Protein AF-A0A8S3KFA8-F1 (afdb_monomer_lite)

pLDDT: mean 71.99, std 17.39, range [29.58, 96.94]

Sequence (147 aa):
MKCFITDQKVSVDPPYVAEYFHLVSTIDKPIHLKKYYGMHESSIDFYPGTMNIILSVPHDGNIPSNLPRRPTSACRKLNSTNRKCYYQNPCVSPLFKIDPKNCRIHHGRDQNTRLLALALRYELNQLFRLKPFVIINRLERTKVDMN

Radius of gyration: 20.92 Å; chains: 1; bounding box: 53×31×56 Å

Secondary structure (DSSP, 8-state):
--------------HHHHHHHHHHHHHS-----S-------TTEEEE--SEEEEEEE-S---B---SPPPP--EEEETT-TT--EEE--TTT-TT----GGGEEE-----TTHHHHHHHHHHHHHHHHS--EEEEEE-B-TTT----

Foldseek 3Di:
DDDDPDDDDPPPPPPVVLVVLVVQCVVQPFDDPPDDPDDPDPFKDKDDWGGPAEAEQQFQADDDDPFDFDPQQWWAFQPDPVRDIDGDDVPPDPPPPDDPVRTDRPQDGPHCSVVVLVVVQVVCCVSPVTGHIYMHGNHRVRRPRPD

Organism: NCBI:txid392030

Structure (mmCIF, N/CA/C/O backbone):
data_AF-A0A8S3KFA8-F1
#
_entry.id   AF-A0A8S3KFA8-F1
#
loop_
_atom_site.group_PDB
_atom_site.id
_atom_site.type_symbol
_atom_site.label_atom_id
_atom_site.label_alt_id
_atom_site.label_comp_id
_atom_site.label_asym_id
_atom_site.label_entity_id
_atom_site.label_seq_id
_atom_site.pdbx_PDB_ins_code
_atom_site.Cartn_x
_atom_site.Cartn_y
_atom_site.Cartn_z
_atom_site.occupancy
_atom_site.B_iso_or_equiv
_atom_site.auth_seq_id
_atom_site.auth_comp_id
_atom_site.auth_asym_id
_atom_site.auth_atom_id
_atom_site.pdbx_PDB_model_num
ATOM 1 N N . MET A 1 1 ? 31.904 -2.876 14.731 1.00 37.88 1 MET A N 1
ATOM 2 C CA . MET A 1 1 ? 31.009 -1.730 15.007 1.00 37.88 1 MET A CA 1
ATOM 3 C C . MET A 1 1 ? 29.787 -2.248 15.746 1.00 37.88 1 MET A C 1
ATOM 5 O O . MET A 1 1 ? 29.080 -3.075 15.191 1.00 37.88 1 MET A O 1
ATOM 9 N N . LYS A 1 2 ? 29.593 -1.842 17.005 1.00 30.92 2 LYS A N 1
ATOM 10 C CA . LYS A 1 2 ? 28.379 -2.121 17.786 1.00 30.92 2 LYS A CA 1
ATOM 11 C C . LYS A 1 2 ? 27.451 -0.915 17.633 1.00 30.92 2 LYS A C 1
ATOM 13 O O . LYS A 1 2 ? 27.874 0.197 17.937 1.00 30.92 2 LYS A O 1
ATOM 18 N N . CYS A 1 3 ? 26.234 -1.120 17.140 1.00 29.58 3 CYS A N 1
ATOM 19 C CA . CYS A 1 3 ? 25.204 -0.085 17.147 1.00 29.58 3 CYS A CA 1
ATOM 20 C C . CYS A 1 3 ? 24.598 -0.020 18.550 1.00 29.58 3 CYS A C 1
ATOM 22 O O . CYS A 1 3 ? 23.954 -0.967 18.992 1.00 29.58 3 CYS A O 1
ATOM 24 N N . PHE A 1 4 ? 24.836 1.088 19.247 1.00 32.25 4 PHE A N 1
ATOM 25 C CA . PHE A 1 4 ? 24.090 1.449 20.443 1.00 32.25 4 PHE A CA 1
ATOM 26 C C . PHE A 1 4 ? 22.751 2.039 19.997 1.00 32.25 4 PHE A C 1
ATOM 28 O O . PHE A 1 4 ? 22.726 3.040 19.282 1.00 32.25 4 PHE A O 1
ATOM 35 N N . ILE A 1 5 ? 21.647 1.414 20.405 1.00 38.59 5 ILE A N 1
ATOM 36 C CA . ILE A 1 5 ? 20.347 2.083 20.438 1.00 38.59 5 ILE A CA 1
ATOM 37 C C . ILE A 1 5 ? 20.404 2.970 21.678 1.00 38.59 5 ILE A C 1
ATOM 39 O O . ILE A 1 5 ? 20.302 2.488 22.799 1.00 38.59 5 ILE A O 1
ATOM 43 N N . THR A 1 6 ? 20.689 4.252 21.481 1.00 39.78 6 THR A N 1
ATOM 44 C CA . THR A 1 6 ? 20.489 5.257 22.524 1.00 39.78 6 THR A CA 1
ATOM 45 C C . THR A 1 6 ? 18.993 5.399 22.753 1.00 39.78 6 THR A C 1
ATOM 47 O O . THR A 1 6 ? 18.269 5.649 21.787 1.00 39.78 6 THR A O 1
ATOM 50 N N . ASP A 1 7 ? 18.558 5.253 24.005 1.00 45.03 7 ASP A N 1
ATOM 51 C CA . ASP A 1 7 ? 17.200 5.540 24.461 1.00 45.03 7 ASP A CA 1
ATOM 52 C C . ASP A 1 7 ? 16.731 6.887 23.898 1.00 45.03 7 ASP A C 1
ATOM 54 O O . ASP A 1 7 ? 17.155 7.963 24.333 1.00 45.03 7 ASP A O 1
ATOM 58 N N . GLN A 1 8 ? 15.865 6.835 22.885 1.00 43.09 8 GLN A N 1
ATOM 59 C CA . GLN A 1 8 ? 15.121 8.010 22.474 1.00 43.09 8 GLN A CA 1
ATOM 60 C C . GLN A 1 8 ? 14.186 8.356 23.626 1.00 43.09 8 GLN A C 1
ATOM 62 O O . GLN A 1 8 ? 13.331 7.559 24.009 1.00 43.09 8 GLN A O 1
ATOM 67 N N . LYS A 1 9 ? 14.374 9.558 24.182 1.00 43.59 9 LYS A N 1
ATOM 68 C CA . LYS A 1 9 ? 13.401 10.209 25.059 1.00 43.59 9 LYS A CA 1
ATOM 69 C C . LYS A 1 9 ? 12.010 9.980 24.481 1.00 43.59 9 LYS A C 1
ATOM 71 O O . LYS A 1 9 ? 11.772 10.338 23.328 1.00 43.59 9 LYS A O 1
ATOM 76 N N . VAL A 1 10 ? 11.127 9.402 25.293 1.00 48.38 10 VAL A N 1
ATOM 77 C CA . VAL A 1 10 ? 9.694 9.313 25.018 1.00 48.38 10 VAL A CA 1
ATOM 78 C C . VAL A 1 10 ? 9.234 10.721 24.654 1.00 48.38 10 VAL A C 1
ATOM 80 O O . VAL A 1 10 ? 9.186 11.610 25.505 1.00 48.38 10 VAL A O 1
ATOM 83 N N . SER A 1 11 ? 8.998 10.941 23.362 1.00 51.00 11 SER A N 1
ATOM 84 C CA . SER A 1 11 ? 8.278 12.107 22.878 1.00 51.00 11 SER A CA 1
ATOM 85 C C . SER A 1 11 ? 6.915 12.017 23.536 1.00 51.00 11 SER A C 1
ATOM 87 O O . SER A 1 11 ? 6.139 11.125 23.211 1.00 51.00 11 SER A O 1
ATOM 89 N N . VAL A 1 12 ? 6.664 12.864 24.534 1.00 57.50 12 VAL A N 1
ATOM 90 C CA . VAL A 1 12 ? 5.322 13.014 25.082 1.00 57.50 12 VAL A CA 1
ATOM 91 C C . VAL A 1 12 ? 4.504 13.562 23.928 1.00 57.50 12 VAL A C 1
ATOM 93 O O . VAL A 1 12 ? 4.697 14.716 23.538 1.00 57.50 12 VAL A O 1
ATOM 96 N N . ASP A 1 13 ? 3.692 12.699 23.315 1.00 56.03 13 ASP A N 1
ATOM 97 C CA . ASP A 1 13 ? 2.837 13.108 22.216 1.00 56.03 13 ASP A CA 1
ATOM 98 C C . ASP A 1 13 ? 2.052 14.341 22.664 1.00 56.03 13 ASP A C 1
ATOM 100 O O . ASP A 1 13 ? 1.532 14.376 23.787 1.00 56.03 13 ASP A O 1
ATOM 104 N N . PRO A 1 14 ? 2.003 15.391 21.840 1.00 58.75 14 PRO A N 1
ATOM 105 C CA . PRO A 1 14 ? 1.339 16.604 22.250 1.00 58.75 14 PRO A CA 1
ATOM 106 C C . PRO A 1 14 ? -0.136 16.317 22.575 1.00 58.75 14 PRO A C 1
ATOM 108 O O . PRO A 1 14 ? -0.780 15.557 21.846 1.00 58.75 14 PRO A O 1
ATOM 111 N N . PRO A 1 15 ? -0.707 16.944 23.618 1.00 59.53 15 PRO A N 1
ATOM 112 C CA . PRO A 1 15 ? -2.049 16.624 24.119 1.00 59.53 15 PRO A CA 1
ATOM 113 C C . PRO A 1 15 ? -3.146 16.710 23.043 1.00 59.53 15 PRO A C 1
ATOM 115 O O . PRO A 1 15 ? -4.127 15.971 23.094 1.00 59.53 15 PRO A O 1
ATOM 118 N N . TYR A 1 16 ? -2.936 17.531 22.011 1.00 59.81 16 TYR A N 1
ATOM 119 C CA . TYR A 1 16 ? -3.854 17.689 20.884 1.00 59.81 16 TYR A CA 1
ATOM 120 C C . TYR A 1 16 ? -3.984 16.450 19.982 1.00 59.81 16 TYR A C 1
ATOM 122 O O . TYR A 1 16 ? -5.022 16.269 19.349 1.00 59.81 16 TYR A O 1
ATOM 130 N N . VAL A 1 17 ? -2.971 15.579 19.905 1.00 61.69 17 VAL A N 1
ATOM 131 C CA . VAL A 1 17 ? -3.031 14.372 19.059 1.00 61.69 17 VAL A CA 1
ATOM 132 C C . VAL A 1 17 ? -4.004 13.359 19.657 1.00 61.69 17 VAL A C 1
ATOM 134 O O . VAL A 1 17 ? -4.871 12.838 18.955 1.00 61.69 17 VAL A O 1
ATOM 137 N N . ALA A 1 18 ? -3.901 13.124 20.966 1.00 62.84 18 ALA A N 1
ATOM 138 C CA . ALA A 1 18 ? -4.806 12.237 21.685 1.00 62.84 18 ALA A CA 1
ATOM 139 C C . ALA A 1 18 ? -6.248 12.765 21.659 1.00 62.84 18 ALA A C 1
ATOM 141 O O . ALA A 1 18 ? -7.176 11.995 21.419 1.00 62.84 18 ALA A O 1
ATOM 142 N N . GLU A 1 19 ? -6.434 14.076 21.835 1.00 68.69 19 GLU A N 1
ATOM 143 C CA . GLU A 1 19 ? -7.748 14.720 21.781 1.00 68.69 19 GLU A CA 1
ATOM 144 C C . GLU A 1 19 ? -8.389 14.609 20.390 1.00 68.69 19 GLU A C 1
ATOM 146 O O . GLU A 1 19 ? -9.559 14.243 20.278 1.00 68.69 19 GLU A O 1
ATOM 151 N N . TYR A 1 20 ? -7.617 14.813 19.318 1.00 69.69 20 TYR A N 1
ATOM 152 C CA . TYR A 1 20 ? -8.107 14.657 17.949 1.00 69.69 20 TYR A CA 1
ATOM 153 C C . TYR A 1 20 ? -8.521 13.213 17.642 1.00 69.69 20 TYR A C 1
ATOM 155 O O . TYR A 1 20 ? -9.607 12.985 17.113 1.00 69.69 20 TYR A O 1
ATOM 163 N N . PHE A 1 21 ? -7.707 12.214 17.999 1.00 65.19 21 PHE A N 1
ATOM 164 C CA . PHE A 1 21 ? -8.084 10.815 17.773 1.00 65.19 21 PHE A CA 1
ATOM 165 C C . PHE A 1 21 ? -9.232 10.367 18.673 1.00 65.19 21 PHE A C 1
ATOM 167 O O . PHE A 1 21 ? -10.057 9.561 18.238 1.00 65.19 21 PHE A O 1
ATOM 174 N N . HIS A 1 22 ? -9.351 10.926 19.878 1.00 65.94 22 HIS A N 1
ATOM 175 C CA . HIS A 1 22 ? -10.518 10.703 20.716 1.00 65.94 22 HIS A CA 1
ATOM 176 C C . HIS A 1 22 ? -11.786 11.292 20.078 1.00 65.94 22 HIS A C 1
ATOM 178 O O . HIS A 1 22 ? -12.800 10.596 19.977 1.00 65.94 22 HIS A O 1
ATOM 184 N N . LEU A 1 23 ? -11.716 12.513 19.544 1.00 66.50 23 LEU A N 1
ATOM 185 C CA . LEU A 1 23 ? -12.804 13.149 18.799 1.00 66.50 23 LEU A CA 1
ATOM 186 C C . LEU A 1 23 ? -13.192 12.340 17.549 1.00 66.50 23 LEU A C 1
ATOM 188 O O . LEU A 1 23 ? -14.362 12.032 17.342 1.00 66.50 23 LEU A O 1
ATOM 192 N N . VAL A 1 24 ? -12.217 11.911 16.746 1.00 63.94 24 VAL A N 1
ATOM 193 C CA . VAL A 1 24 ? -12.474 11.072 15.564 1.00 63.94 24 VAL A CA 1
ATOM 194 C C . VAL A 1 24 ? -13.090 9.731 15.970 1.00 63.94 24 VAL A C 1
ATOM 196 O O . VAL A 1 24 ? -14.053 9.299 15.349 1.00 63.94 24 VAL A O 1
ATOM 199 N N . SER A 1 25 ? -12.613 9.097 17.048 1.00 62.44 25 SER A N 1
ATOM 200 C CA . SER A 1 25 ? -13.170 7.826 17.544 1.00 62.44 25 SER A CA 1
ATOM 201 C C . SER A 1 25 ? -14.610 7.933 18.058 1.00 62.44 25 SER A C 1
ATOM 203 O O . SER A 1 25 ? -15.329 6.934 18.091 1.00 62.44 25 SER A O 1
ATOM 205 N N . THR A 1 26 ? -15.023 9.128 18.491 1.00 62.44 26 THR A N 1
ATOM 206 C CA . THR A 1 26 ? -16.348 9.384 19.071 1.00 62.44 26 THR A CA 1
ATOM 207 C C .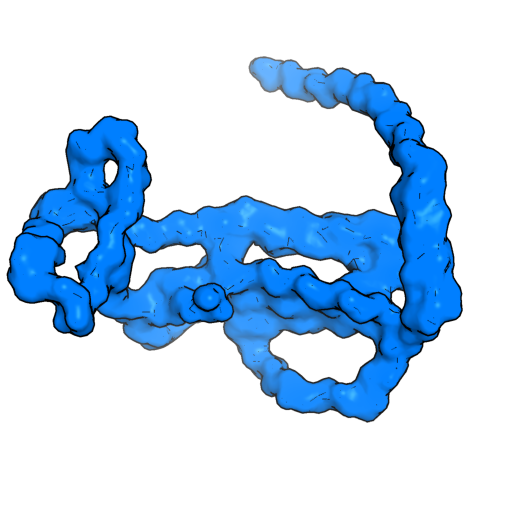 THR A 1 26 ? -17.354 9.859 18.026 1.00 62.44 26 THR A C 1
ATOM 209 O O . THR A 1 26 ? -18.522 9.473 18.103 1.00 62.44 26 THR A O 1
ATOM 212 N N . ILE A 1 27 ? -16.914 10.634 17.030 1.00 64.94 27 ILE A N 1
ATOM 213 C CA . ILE A 1 27 ? -17.744 11.069 15.897 1.00 64.94 27 ILE A CA 1
ATOM 214 C C . ILE A 1 27 ? -17.936 9.918 14.903 1.00 64.94 27 ILE A C 1
ATOM 216 O O . ILE A 1 27 ? -19.069 9.579 14.552 1.00 64.94 27 ILE A O 1
ATOM 220 N N . ASP A 1 28 ? -16.843 9.274 14.493 1.00 61.50 28 ASP A N 1
ATOM 221 C CA . ASP A 1 28 ? -16.867 8.186 13.524 1.00 61.50 28 ASP A CA 1
ATOM 222 C C . ASP A 1 28 ? -16.892 6.846 14.250 1.00 61.50 28 ASP A C 1
ATOM 224 O O . ASP A 1 28 ? -15.860 6.230 14.535 1.00 61.50 28 ASP A O 1
ATOM 228 N N . LYS A 1 29 ? -18.109 6.379 14.552 1.00 60.78 29 LYS A N 1
ATOM 229 C CA . LYS A 1 29 ? -18.313 5.039 15.112 1.00 60.78 29 LYS A CA 1
ATOM 230 C C . LYS A 1 29 ? -17.577 3.992 14.266 1.00 60.78 29 LYS A C 1
ATOM 232 O O . LYS A 1 29 ? -17.583 4.099 13.036 1.00 60.78 29 LYS A O 1
ATOM 237 N N . PRO A 1 30 ? -17.025 2.940 14.900 1.00 64.12 30 PRO A N 1
ATOM 238 C CA . PRO A 1 30 ? -16.335 1.879 14.193 1.00 64.12 30 PRO A CA 1
ATOM 239 C C . PRO A 1 30 ? -17.114 1.370 12.977 1.00 64.12 30 PRO A C 1
ATOM 241 O O . PRO A 1 30 ? -18.265 0.941 13.106 1.00 64.12 30 PRO A O 1
ATOM 244 N N . ILE A 1 31 ? -16.496 1.401 11.792 1.00 63.56 31 ILE A N 1
ATOM 245 C CA . ILE A 1 31 ? -17.154 0.906 10.579 1.00 63.56 31 ILE A CA 1
ATOM 246 C C . ILE A 1 31 ? -17.304 -0.610 10.687 1.00 63.56 31 ILE A C 1
ATOM 248 O O . ILE A 1 31 ? -16.335 -1.365 10.589 1.00 63.56 31 ILE A O 1
ATOM 252 N N . HIS A 1 32 ? -18.544 -1.070 10.818 1.00 63.62 32 HIS A N 1
ATOM 253 C CA . HIS A 1 32 ? -18.891 -2.465 10.593 1.00 63.62 32 HIS A CA 1
ATOM 254 C C . HIS A 1 32 ? -19.138 -2.677 9.101 1.00 63.62 32 HIS A C 1
ATOM 256 O O . HIS A 1 32 ? -20.225 -2.396 8.589 1.00 63.62 32 HIS A O 1
ATOM 262 N N . LEU A 1 33 ? -18.127 -3.177 8.386 1.00 61.31 33 LEU A N 1
ATOM 263 C CA . LEU A 1 33 ? -18.308 -3.595 6.999 1.00 61.31 33 LEU A CA 1
ATOM 264 C C . LEU A 1 33 ? -19.300 -4.763 6.948 1.00 61.31 33 LEU A C 1
ATOM 266 O O . LEU A 1 33 ? -18.953 -5.900 7.250 1.00 61.31 33 LEU A O 1
ATOM 270 N N . LYS A 1 34 ? -20.541 -4.488 6.535 1.00 56.47 34 LYS A N 1
ATOM 271 C CA . LYS A 1 34 ? -21.557 -5.529 6.304 1.00 56.47 34 LYS A CA 1
ATOM 272 C C . LYS A 1 34 ? -21.261 -6.374 5.060 1.00 56.47 34 LYS A C 1
ATOM 274 O O . LYS A 1 34 ? -21.834 -7.448 4.913 1.00 56.47 34 LYS A O 1
ATOM 279 N N . LYS A 1 35 ? -20.418 -5.883 4.141 1.00 50.28 35 LYS A N 1
ATOM 280 C CA . LYS A 1 35 ? -20.148 -6.531 2.852 1.00 50.28 35 LYS A CA 1
ATOM 281 C C . LYS A 1 35 ? -18.778 -6.126 2.301 1.00 50.28 35 LYS A C 1
ATOM 283 O O . LYS A 1 35 ? -18.485 -4.939 2.191 1.00 50.28 35 LYS A O 1
ATOM 288 N N . TYR A 1 36 ? -17.957 -7.118 1.965 1.00 53.97 36 TYR A N 1
ATOM 289 C CA . TYR A 1 36 ? -16.675 -6.967 1.273 1.00 53.97 36 TYR A CA 1
ATOM 290 C C . TYR A 1 36 ? -16.857 -7.419 -0.178 1.00 53.97 36 TYR A C 1
ATOM 292 O O . TYR A 1 36 ? -17.375 -8.507 -0.416 1.00 53.97 36 TYR A O 1
ATOM 300 N N . TYR A 1 37 ? -16.468 -6.576 -1.135 1.00 55.50 37 TYR A N 1
ATOM 301 C CA . TYR A 1 37 ? -16.578 -6.853 -2.575 1.00 55.50 37 TYR A CA 1
ATOM 302 C C . TYR A 1 37 ? -15.220 -7.143 -3.231 1.00 55.50 37 TYR A C 1
ATOM 304 O O . TYR A 1 37 ? -15.128 -7.192 -4.454 1.00 55.50 37 TYR A O 1
ATOM 312 N N . GLY A 1 38 ? -14.149 -7.279 -2.444 1.00 53.56 38 GLY A N 1
ATOM 313 C CA . GLY A 1 38 ? -12.827 -7.543 -3.000 1.00 53.56 38 GLY A CA 1
ATOM 314 C C . GLY A 1 38 ? -12.687 -8.991 -3.457 1.00 53.56 38 GLY A C 1
ATOM 315 O O . GLY A 1 38 ? -13.237 -9.911 -2.853 1.00 53.56 38 GLY A O 1
ATOM 316 N N . MET A 1 39 ? -11.931 -9.188 -4.532 1.00 51.66 39 MET A N 1
ATOM 317 C CA . MET A 1 39 ? -11.471 -10.511 -4.936 1.00 51.66 39 MET A CA 1
ATOM 318 C C . MET A 1 39 ? -10.256 -10.885 -4.080 1.00 51.66 39 MET A C 1
ATOM 320 O O . MET A 1 39 ? -9.384 -10.047 -3.838 1.00 51.66 39 MET A O 1
ATOM 324 N N . HIS A 1 40 ? -10.196 -12.133 -3.609 1.00 54.16 40 HIS A N 1
ATOM 325 C CA . HIS A 1 40 ? -8.984 -12.687 -3.004 1.00 54.16 40 HIS A CA 1
ATOM 326 C C . HIS A 1 40 ? -7.939 -12.894 -4.101 1.00 54.16 40 HIS A C 1
ATOM 328 O O . HIS A 1 40 ? -7.792 -13.982 -4.649 1.00 54.16 40 HIS A O 1
ATOM 334 N N . GLU A 1 41 ? -7.229 -11.825 -4.430 1.00 69.69 41 GLU A N 1
ATOM 335 C CA . GLU A 1 41 ? -6.165 -11.853 -5.419 1.00 69.69 41 GLU A CA 1
ATOM 336 C C . GLU A 1 41 ? -4.814 -11.967 -4.730 1.00 69.69 41 GLU A C 1
ATOM 338 O O . GLU A 1 41 ? -4.494 -11.215 -3.811 1.00 69.69 41 GLU A O 1
ATOM 343 N N . SER A 1 42 ? -3.962 -12.863 -5.228 1.00 80.81 42 SER A N 1
ATOM 344 C CA . SER A 1 42 ? -2.582 -13.000 -4.737 1.00 80.81 42 SER A CA 1
ATOM 345 C C . SER A 1 42 ? -1.739 -11.729 -4.929 1.00 80.81 42 SER A C 1
ATOM 347 O O . SER A 1 42 ? -0.647 -11.621 -4.371 1.00 80.81 42 SER A O 1
ATOM 349 N N . SER A 1 43 ? -2.246 -10.766 -5.704 1.00 84.94 43 SER A N 1
ATOM 350 C CA . SER A 1 43 ? -1.627 -9.485 -6.030 1.00 84.94 43 SER A CA 1
ATOM 351 C C . SER A 1 43 ? -1.950 -8.345 -5.060 1.00 84.94 43 SER A C 1
ATOM 353 O O . SER A 1 43 ? -1.260 -7.329 -5.118 1.00 84.94 43 SER A O 1
ATOM 355 N N . ILE A 1 44 ? -2.924 -8.494 -4.154 1.00 88.38 44 ILE A N 1
ATOM 356 C CA . ILE A 1 44 ? -3.337 -7.446 -3.210 1.00 88.38 44 ILE A CA 1
ATOM 357 C C . ILE A 1 44 ? -3.460 -8.036 -1.801 1.00 88.38 44 ILE A C 1
ATOM 359 O O . ILE A 1 44 ? -4.164 -9.019 -1.600 1.00 88.38 44 ILE A O 1
ATOM 363 N N . ASP A 1 45 ? -2.839 -7.401 -0.805 1.00 89.06 45 ASP A N 1
ATOM 364 C CA . ASP A 1 45 ? -3.192 -7.649 0.596 1.00 89.06 45 ASP A CA 1
ATOM 365 C C . ASP A 1 45 ? -4.183 -6.575 1.064 1.00 89.06 45 ASP A C 1
ATOM 367 O O . ASP A 1 45 ? -3.925 -5.375 0.937 1.00 89.06 45 ASP A O 1
ATOM 371 N N . PHE A 1 46 ? -5.308 -7.005 1.635 1.00 89.06 46 PHE A N 1
ATOM 372 C CA . PHE A 1 46 ? -6.304 -6.123 2.238 1.00 89.06 46 PHE A CA 1
ATOM 373 C C . PHE A 1 46 ? -6.452 -6.415 3.730 1.00 89.06 46 PHE A C 1
ATOM 375 O O . PHE A 1 46 ? -6.725 -7.546 4.130 1.00 89.06 46 PHE A O 1
ATOM 382 N N . TYR A 1 47 ? -6.327 -5.376 4.552 1.00 89.19 47 TYR A N 1
ATOM 383 C CA . TYR A 1 47 ? -6.532 -5.451 5.993 1.00 89.19 47 TYR A CA 1
ATOM 384 C C . TYR A 1 47 ? -7.740 -4.587 6.378 1.00 89.19 47 TYR A C 1
ATOM 386 O O . TYR A 1 47 ? -7.667 -3.357 6.277 1.00 89.19 47 TYR A O 1
ATOM 394 N N . PRO A 1 48 ? -8.847 -5.187 6.854 1.00 86.81 48 PRO A N 1
ATOM 395 C CA . PRO A 1 48 ? -10.051 -4.439 7.196 1.00 86.81 48 PRO A CA 1
ATOM 396 C C . PRO A 1 48 ? -9.812 -3.512 8.394 1.00 86.81 48 PRO A C 1
ATOM 398 O O . PRO A 1 48 ? -9.177 -3.886 9.382 1.00 86.81 48 PRO A O 1
ATOM 401 N N . GLY A 1 49 ? -10.305 -2.285 8.308 1.00 87.31 49 GLY A N 1
ATOM 402 C CA . GLY A 1 49 ? -10.244 -1.258 9.339 1.00 87.31 49 GLY A CA 1
ATOM 403 C C . GLY A 1 49 ? -11.551 -1.095 10.110 1.00 87.31 49 GLY A C 1
ATOM 404 O O . GLY A 1 49 ? -12.548 -1.755 9.837 1.00 87.31 49 GLY A O 1
ATOM 405 N N . THR A 1 50 ? -11.508 -0.211 11.097 1.00 86.00 50 THR A N 1
ATOM 406 C CA . THR A 1 50 ? -12.635 0.263 11.899 1.00 86.00 50 THR A CA 1
ATOM 407 C C . THR A 1 50 ? -12.774 1.784 11.852 1.00 86.00 50 THR A C 1
ATOM 409 O O . THR A 1 50 ? -13.718 2.289 12.430 1.00 86.00 50 THR A O 1
ATOM 412 N N . MET A 1 51 ? -11.893 2.527 11.175 1.00 85.69 51 MET A N 1
ATOM 413 C CA . MET A 1 51 ? -11.966 3.995 11.098 1.00 85.69 51 MET A CA 1
ATOM 414 C C . MET A 1 51 ? -12.000 4.498 9.653 1.00 85.69 51 MET A C 1
ATOM 416 O O . MET A 1 51 ? -11.583 3.784 8.739 1.00 85.69 51 MET A O 1
ATOM 420 N N . ASN A 1 52 ? -12.412 5.753 9.464 1.00 85.12 52 ASN A N 1
ATOM 421 C CA . ASN A 1 52 ? -12.504 6.445 8.172 1.00 85.12 52 ASN A CA 1
ATOM 422 C C . ASN A 1 52 ? -11.134 6.868 7.596 1.00 85.12 52 ASN A C 1
ATOM 424 O O . ASN A 1 52 ? -10.969 7.967 7.078 1.00 85.12 52 ASN A O 1
ATOM 428 N N . ILE A 1 53 ? -10.129 5.996 7.688 1.00 89.00 53 ILE A N 1
ATOM 429 C CA . ILE A 1 53 ? -8.803 6.196 7.094 1.00 89.00 53 ILE A CA 1
ATOM 430 C C . ILE A 1 53 ? -8.443 4.962 6.276 1.00 89.00 53 ILE A C 1
ATOM 432 O O . ILE A 1 53 ? -8.572 3.830 6.750 1.00 89.00 53 ILE A O 1
ATOM 436 N N . ILE A 1 54 ? -7.950 5.194 5.059 1.00 92.69 54 ILE A N 1
ATOM 437 C CA . ILE A 1 54 ? -7.411 4.168 4.167 1.00 92.69 54 ILE A CA 1
ATOM 438 C C . ILE A 1 54 ? -5.930 4.465 3.935 1.00 92.69 54 ILE A C 1
ATOM 440 O O . ILE A 1 54 ? -5.571 5.530 3.440 1.00 92.69 54 ILE A O 1
ATOM 444 N N . LEU A 1 55 ? -5.073 3.506 4.269 1.00 95.31 55 LEU A N 1
ATOM 445 C CA . LEU A 1 55 ? -3.656 3.512 3.928 1.00 95.31 55 LEU A CA 1
ATOM 446 C C . LEU A 1 55 ? -3.462 2.691 2.651 1.00 95.31 55 LEU A C 1
ATOM 448 O O . LEU A 1 55 ? -3.753 1.494 2.626 1.00 95.31 55 LEU A O 1
ATOM 452 N N . SER A 1 56 ? -2.969 3.336 1.596 1.00 95.81 56 SER A N 1
ATOM 453 C CA . SER A 1 56 ? -2.647 2.686 0.324 1.00 95.81 56 SER A CA 1
ATOM 454 C C . SER A 1 56 ? -1.136 2.554 0.164 1.00 95.81 56 SER A C 1
ATOM 456 O O . SER A 1 56 ? -0.399 3.522 0.348 1.00 95.81 56 SER A O 1
ATOM 458 N N . VAL A 1 57 ? -0.676 1.353 -0.187 1.00 95.56 57 VAL A N 1
ATOM 459 C CA . VAL A 1 57 ? 0.734 1.035 -0.437 1.00 95.56 57 VAL A CA 1
ATOM 460 C C . VAL A 1 57 ? 0.876 0.485 -1.863 1.00 95.56 57 VAL A C 1
ATOM 462 O O . VAL A 1 57 ? 0.879 -0.734 -2.061 1.00 95.56 57 VAL A O 1
ATOM 465 N N . PRO A 1 58 ? 0.968 1.355 -2.885 1.00 93.75 58 PRO A N 1
ATOM 466 C CA . PRO A 1 58 ? 0.948 0.927 -4.284 1.00 93.75 58 PRO A CA 1
ATOM 467 C C . PRO A 1 58 ? 2.299 0.405 -4.806 1.00 93.75 58 PRO A C 1
ATOM 469 O O . PRO A 1 58 ? 2.321 -0.302 -5.814 1.00 93.75 58 PRO A O 1
ATOM 472 N N . HIS A 1 59 ? 3.430 0.723 -4.157 1.00 92.06 59 HIS A N 1
ATOM 473 C CA . HIS A 1 59 ? 4.772 0.537 -4.746 1.00 92.06 59 HIS A CA 1
ATOM 474 C C . HIS A 1 59 ? 5.755 -0.343 -3.958 1.00 92.06 59 HIS A C 1
ATOM 476 O O . HIS A 1 59 ? 6.927 -0.412 -4.338 1.00 92.06 59 HIS A O 1
ATOM 482 N N . ASP A 1 60 ? 5.327 -1.038 -2.900 1.00 91.00 60 ASP A N 1
ATOM 483 C CA . ASP A 1 60 ? 6.207 -1.969 -2.163 1.00 91.00 60 ASP A CA 1
ATOM 484 C C . ASP A 1 60 ? 6.055 -3.435 -2.609 1.00 91.00 60 ASP A C 1
ATOM 486 O O . ASP A 1 60 ? 6.648 -4.346 -2.033 1.00 91.00 60 ASP A O 1
ATOM 490 N N . GLY A 1 61 ? 5.292 -3.697 -3.667 1.00 88.62 61 GLY A N 1
ATOM 491 C CA . GLY A 1 61 ? 5.129 -5.041 -4.207 1.00 88.62 61 GLY A CA 1
ATOM 492 C C . GLY A 1 61 ? 6.396 -5.603 -4.865 1.00 88.62 61 GLY A C 1
ATOM 493 O O . GLY A 1 61 ? 7.176 -4.866 -5.472 1.00 88.62 61 GLY A O 1
ATOM 494 N N . ASN A 1 62 ? 6.614 -6.913 -4.725 1.00 88.00 62 ASN A N 1
ATOM 495 C CA . ASN A 1 62 ? 7.719 -7.670 -5.329 1.00 88.00 62 ASN A CA 1
ATOM 496 C C . ASN A 1 62 ? 7.371 -9.113 -5.712 1.00 88.00 62 ASN A C 1
ATOM 498 O O . ASN A 1 62 ? 8.278 -9.914 -5.944 1.00 88.00 62 ASN A O 1
ATOM 502 N N . ILE A 1 63 ? 6.087 -9.479 -5.736 1.00 87.38 63 ILE A N 1
ATOM 503 C CA . ILE A 1 63 ? 5.733 -10.851 -6.090 1.00 87.38 63 ILE A CA 1
ATOM 504 C C . ILE A 1 63 ? 6.061 -11.098 -7.569 1.00 87.38 63 ILE A C 1
ATOM 506 O O . ILE A 1 63 ? 5.791 -10.232 -8.415 1.00 87.38 63 ILE A O 1
ATOM 510 N N . PRO A 1 64 ? 6.611 -12.276 -7.904 1.00 82.06 64 PRO A N 1
ATOM 511 C CA . PRO A 1 64 ? 6.736 -12.702 -9.286 1.00 82.06 64 PRO A CA 1
ATOM 512 C C . PRO A 1 64 ? 5.372 -12.697 -9.976 1.00 82.06 64 PRO A C 1
ATOM 514 O O . PRO A 1 64 ? 4.358 -13.077 -9.394 1.00 82.06 64 PRO A O 1
ATOM 517 N N . SER A 1 65 ? 5.349 -12.261 -11.231 1.00 83.19 65 SER A N 1
ATOM 518 C CA . SER A 1 65 ? 4.137 -12.246 -12.041 1.00 83.19 65 SER A CA 1
ATOM 519 C C . SER A 1 65 ? 4.476 -12.426 -13.513 1.00 83.19 65 SER A C 1
ATOM 521 O O . SER A 1 65 ? 5.448 -11.846 -14.017 1.00 83.19 65 SER A O 1
ATOM 523 N N . ASN A 1 66 ? 3.621 -13.187 -14.196 1.00 84.94 66 ASN A N 1
ATOM 524 C CA . ASN A 1 66 ? 3.680 -13.428 -15.638 1.00 84.94 66 ASN A CA 1
ATOM 525 C C . ASN A 1 66 ? 3.240 -12.203 -16.451 1.00 84.94 66 ASN A C 1
ATOM 527 O O . ASN A 1 66 ? 3.340 -12.214 -17.675 1.00 84.94 66 ASN A O 1
ATOM 531 N N . LEU A 1 67 ? 2.774 -11.138 -15.786 1.00 82.56 67 LEU A N 1
ATOM 532 C CA . LEU A 1 67 ? 2.434 -9.890 -16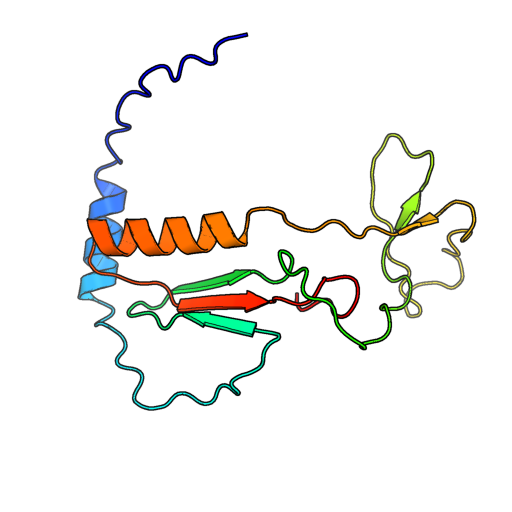.453 1.00 82.56 67 LEU A CA 1
ATOM 533 C C . LEU A 1 67 ? 3.652 -9.345 -17.216 1.00 82.56 67 LEU A C 1
ATOM 535 O O . LEU A 1 67 ? 4.780 -9.402 -16.704 1.00 82.56 67 LEU A O 1
ATOM 539 N N . PRO A 1 68 ? 3.461 -8.795 -18.424 1.00 80.94 68 PRO A N 1
ATOM 540 C CA . PRO A 1 68 ? 4.535 -8.117 -19.129 1.00 80.94 68 PRO A CA 1
ATOM 541 C C . PRO A 1 68 ? 5.018 -6.912 -18.315 1.00 80.94 68 PRO A C 1
ATOM 543 O O . PRO A 1 68 ? 4.286 -6.337 -17.507 1.00 80.94 68 PRO A O 1
ATOM 546 N N . ARG A 1 69 ? 6.284 -6.528 -18.501 1.00 77.06 69 ARG A N 1
ATOM 547 C CA . ARG A 1 69 ? 6.761 -5.256 -17.950 1.00 77.06 69 ARG A CA 1
ATOM 548 C C . ARG A 1 69 ? 6.075 -4.121 -18.699 1.00 77.06 69 ARG A C 1
ATOM 550 O O . ARG A 1 69 ? 5.955 -4.169 -19.922 1.00 77.06 69 ARG A O 1
ATOM 557 N N . ARG A 1 70 ? 5.661 -3.098 -17.958 1.00 72.12 70 ARG A N 1
ATOM 558 C CA . ARG A 1 70 ? 5.095 -1.878 -18.520 1.00 72.12 70 ARG A CA 1
ATOM 559 C C . ARG A 1 70 ? 6.108 -1.244 -19.493 1.00 72.12 70 ARG A C 1
ATOM 561 O O . ARG A 1 70 ? 7.309 -1.244 -19.193 1.00 72.12 70 ARG A O 1
ATOM 568 N N . PRO A 1 71 ? 5.647 -0.675 -20.621 1.00 64.88 71 PRO A N 1
ATOM 569 C CA . PRO A 1 71 ? 6.496 0.124 -21.495 1.00 64.88 71 PRO A CA 1
ATOM 570 C C . PRO A 1 71 ? 7.155 1.267 -20.716 1.00 64.88 71 PRO A C 1
ATOM 572 O O . PRO A 1 71 ? 6.609 1.760 -19.730 1.00 64.88 71 PRO A O 1
ATOM 575 N N . THR A 1 72 ? 8.330 1.709 -21.149 1.00 61.91 72 THR A N 1
ATOM 576 C CA . THR A 1 72 ? 9.079 2.809 -20.528 1.00 61.91 72 THR A CA 1
ATOM 577 C C . THR A 1 72 ? 8.260 4.101 -20.476 1.00 61.91 72 THR A C 1
ATOM 579 O O . THR A 1 72 ? 8.278 4.893 -21.408 1.00 61.91 72 THR A O 1
ATOM 582 N N . SER A 1 73 ? 7.550 4.332 -19.370 1.00 56.31 73 SER A N 1
ATOM 583 C CA . SER A 1 73 ? 6.803 5.573 -19.138 1.00 56.31 73 SER A CA 1
ATOM 584 C C . SER A 1 73 ? 7.637 6.624 -18.411 1.00 56.31 73 SER A C 1
ATOM 586 O O . SER A 1 73 ? 7.382 7.812 -18.566 1.00 56.31 73 SER A O 1
ATOM 588 N N . ALA A 1 74 ? 8.655 6.199 -17.655 1.00 62.47 74 ALA A N 1
ATOM 589 C CA . ALA A 1 74 ? 9.529 7.067 -16.878 1.00 62.47 74 ALA A CA 1
ATOM 590 C C . ALA A 1 74 ? 10.977 6.573 -16.906 1.00 62.47 74 ALA A C 1
ATOM 592 O O . ALA A 1 74 ? 11.252 5.384 -16.716 1.00 62.47 74 ALA A O 1
ATOM 593 N N . CYS A 1 75 ? 11.920 7.492 -17.077 1.00 66.25 75 CYS A N 1
ATOM 594 C CA . CYS A 1 75 ? 13.337 7.180 -17.055 1.00 66.25 75 CYS A CA 1
ATOM 595 C C . CYS A 1 75 ? 14.168 8.240 -16.346 1.00 66.25 75 CYS A C 1
ATOM 597 O O . CYS A 1 75 ? 13.805 9.409 -16.263 1.00 66.25 75 CYS A O 1
ATOM 599 N N . ARG A 1 76 ? 15.342 7.834 -15.882 1.00 68.12 76 ARG A N 1
ATOM 600 C CA . ARG A 1 76 ? 16.383 8.730 -15.404 1.00 68.12 76 ARG A CA 1
ATOM 601 C C . ARG A 1 76 ? 17.511 8.751 -16.426 1.00 68.12 76 ARG A C 1
ATOM 603 O O . ARG A 1 76 ? 17.971 7.697 -16.860 1.00 68.12 76 ARG A O 1
ATOM 610 N N . LYS A 1 77 ? 17.996 9.941 -16.781 1.00 69.00 77 LYS A N 1
ATOM 611 C CA . LYS A 1 77 ? 19.165 10.067 -17.662 1.00 69.00 77 LYS A CA 1
ATOM 612 C C . LYS A 1 77 ? 20.398 9.474 -16.962 1.00 69.00 77 LYS A C 1
ATOM 614 O O . LYS A 1 77 ? 20.699 9.890 -15.840 1.00 69.00 77 LYS A O 1
ATOM 619 N N . LEU A 1 78 ? 21.085 8.526 -17.610 1.00 62.00 78 LEU A N 1
ATOM 620 C CA . LEU A 1 78 ? 22.177 7.711 -17.035 1.00 62.00 78 LEU A CA 1
ATOM 621 C C . LEU A 1 78 ? 23.291 8.547 -16.373 1.00 62.00 78 LEU A C 1
ATOM 623 O O . LEU A 1 78 ? 23.823 8.129 -15.351 1.00 62.00 78 LEU A O 1
ATOM 627 N N . ASN A 1 79 ? 23.526 9.772 -16.861 1.00 64.62 79 ASN A N 1
ATOM 628 C CA . ASN A 1 79 ? 24.582 10.680 -16.390 1.00 64.62 79 ASN A CA 1
ATOM 629 C C . ASN A 1 79 ? 24.059 12.018 -15.822 1.00 64.62 79 ASN A C 1
ATOM 631 O O . ASN A 1 79 ? 24.781 13.011 -15.801 1.00 64.62 79 ASN A O 1
ATOM 635 N N . SER A 1 80 ? 22.790 12.100 -15.402 1.00 64.56 80 SER A N 1
ATOM 636 C CA . SER A 1 80 ? 22.254 13.336 -14.808 1.00 64.56 80 SER A CA 1
ATOM 637 C C . SER A 1 80 ? 22.555 13.418 -13.310 1.00 64.56 80 SER A C 1
ATOM 639 O O . SER A 1 80 ? 22.056 12.612 -12.516 1.00 64.56 80 SER A O 1
ATOM 641 N N . THR A 1 81 ? 23.318 14.443 -12.923 1.00 61.53 81 THR A N 1
ATOM 642 C CA . THR A 1 81 ? 23.552 14.845 -11.523 1.00 61.53 81 THR A CA 1
ATOM 643 C C . THR A 1 81 ? 22.251 15.230 -10.819 1.00 61.53 81 THR A C 1
ATOM 645 O O . THR A 1 81 ? 22.079 14.951 -9.636 1.00 61.53 81 THR A O 1
ATOM 648 N N . ASN A 1 82 ? 21.282 15.759 -11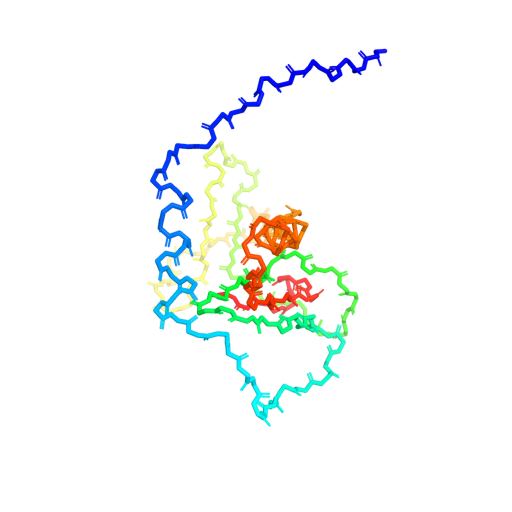.569 1.00 64.31 82 ASN A N 1
ATOM 649 C CA . ASN A 1 82 ? 20.005 16.240 -11.049 1.00 64.31 82 ASN A CA 1
ATOM 650 C C . ASN A 1 82 ? 19.012 15.132 -10.653 1.00 64.31 82 ASN A C 1
ATOM 652 O O . ASN A 1 82 ? 17.925 15.453 -10.188 1.00 64.31 82 ASN A O 1
ATOM 656 N N . ARG A 1 83 ? 19.334 13.841 -10.854 1.00 61.53 83 ARG A N 1
ATOM 657 C CA . ARG A 1 83 ? 18.479 12.661 -10.562 1.00 61.53 83 ARG A CA 1
ATOM 658 C C . ARG A 1 83 ? 17.019 12.741 -11.054 1.00 61.53 83 ARG A C 1
ATOM 660 O O . ARG A 1 83 ? 16.215 11.900 -10.664 1.00 61.53 83 ARG A O 1
ATOM 667 N N . LYS A 1 84 ? 16.677 13.707 -11.913 1.00 63.81 84 LYS A N 1
ATOM 668 C CA . LYS A 1 84 ? 15.310 13.951 -12.383 1.00 63.81 84 LYS A CA 1
ATOM 669 C C . LYS A 1 84 ? 14.801 12.758 -13.194 1.00 63.81 84 LYS A C 1
ATOM 671 O O . LYS A 1 84 ? 15.518 12.233 -14.052 1.00 63.81 84 LYS A O 1
ATOM 676 N N . CYS A 1 85 ? 13.563 12.361 -12.909 1.00 63.72 85 CYS A N 1
ATOM 677 C CA . CYS A 1 85 ? 12.802 11.420 -13.720 1.00 63.72 85 CYS A CA 1
ATOM 678 C C . CYS A 1 85 ? 12.115 12.180 -14.857 1.00 63.72 85 CYS A C 1
ATOM 680 O O . CYS A 1 85 ? 11.501 13.222 -14.640 1.00 63.72 85 CYS A O 1
ATOM 682 N N . TYR A 1 86 ? 12.227 11.648 -16.064 1.00 65.69 86 TYR A N 1
ATOM 683 C CA . TYR A 1 86 ? 11.605 12.148 -17.276 1.00 65.69 86 TYR A CA 1
ATOM 684 C C . TYR A 1 86 ? 10.532 11.161 -17.709 1.00 65.69 86 TYR A C 1
ATOM 686 O O . TYR A 1 86 ? 10.810 9.965 -17.801 1.00 65.69 86 TYR A O 1
ATOM 694 N N . TYR A 1 87 ? 9.337 11.659 -18.002 1.00 60.91 87 TYR A N 1
ATOM 695 C CA . TYR A 1 87 ? 8.222 10.836 -18.447 1.00 60.91 87 TYR A CA 1
ATOM 696 C C . TYR A 1 87 ? 8.040 10.994 -19.955 1.00 60.91 87 TYR A C 1
ATOM 698 O O . TYR A 1 87 ? 7.908 12.116 -20.444 1.00 60.91 87 TYR A O 1
ATOM 706 N N . GLN A 1 88 ? 8.058 9.887 -20.701 1.00 55.91 88 GLN A N 1
ATOM 707 C CA . GLN A 1 88 ? 7.661 9.914 -22.108 1.00 55.91 88 GLN A CA 1
ATOM 708 C C . GLN A 1 88 ? 6.138 9.862 -22.153 1.00 55.91 88 GLN A C 1
ATOM 710 O O . GLN A 1 88 ? 5.539 8.810 -21.949 1.00 55.91 88 GLN A O 1
ATOM 715 N N . ASN A 1 89 ? 5.514 11.014 -22.394 1.00 53.41 89 ASN A N 1
ATOM 716 C CA . ASN A 1 89 ? 4.099 11.070 -22.722 1.00 53.41 89 ASN A CA 1
ATOM 717 C C . ASN A 1 89 ? 3.953 11.122 -24.256 1.00 53.41 89 ASN A C 1
ATOM 719 O O . ASN A 1 89 ? 4.313 12.146 -24.848 1.00 53.41 89 ASN A O 1
ATOM 723 N N . PRO A 1 90 ? 3.431 10.065 -24.911 1.00 46.66 90 PRO A N 1
ATOM 724 C CA . PRO A 1 90 ? 3.199 10.072 -26.356 1.00 46.66 90 PRO A CA 1
ATOM 725 C C . PRO A 1 90 ? 2.210 11.163 -26.801 1.00 46.66 90 PRO A C 1
ATOM 727 O O . PRO A 1 90 ? 2.213 11.531 -27.971 1.00 46.66 90 PRO A O 1
ATOM 730 N N . CYS A 1 91 ? 1.422 11.731 -25.882 1.00 43.78 91 CYS A N 1
ATOM 731 C CA . CYS A 1 91 ? 0.447 12.782 -26.165 1.00 43.78 91 CYS A CA 1
ATOM 732 C C . CYS A 1 91 ? 1.008 14.216 -26.095 1.00 43.78 91 CYS A C 1
ATOM 734 O O . CYS A 1 91 ? 0.274 15.140 -26.424 1.00 43.78 91 CYS A O 1
ATOM 736 N N . VAL A 1 92 ? 2.256 14.444 -25.644 1.00 46.44 92 VAL A N 1
ATOM 737 C CA . VAL A 1 92 ? 2.723 15.816 -25.310 1.00 46.44 92 VAL A CA 1
ATOM 738 C C . VAL A 1 92 ? 3.877 16.320 -26.176 1.00 46.44 92 VAL A C 1
ATOM 740 O O . VAL A 1 92 ? 3.968 17.526 -26.391 1.00 46.44 92 VAL A O 1
ATOM 743 N N . SER A 1 93 ? 4.740 15.467 -26.743 1.00 42.94 93 SER A N 1
ATOM 744 C CA . SER A 1 93 ? 5.630 15.946 -27.812 1.00 42.94 93 SER A CA 1
ATOM 745 C C . SER A 1 93 ? 6.454 14.850 -28.496 1.00 42.94 93 SER A C 1
ATOM 747 O O . SER A 1 93 ? 7.180 14.127 -27.810 1.00 42.94 93 SER A O 1
ATOM 749 N N . PRO A 1 94 ? 6.507 14.810 -29.841 1.00 50.47 94 PRO A N 1
ATOM 750 C CA . PRO A 1 94 ? 7.508 14.033 -30.574 1.00 50.47 94 PRO A CA 1
ATOM 751 C C . PRO A 1 94 ? 8.950 14.557 -30.389 1.00 50.47 94 PRO A C 1
ATOM 753 O O . PRO A 1 94 ? 9.896 13.891 -30.811 1.00 50.47 94 PRO A O 1
ATOM 756 N N . LEU A 1 95 ? 9.127 15.721 -29.746 1.00 46.75 95 LEU A N 1
ATOM 757 C CA . LEU A 1 95 ? 10.412 16.406 -29.545 1.00 46.75 95 LEU A CA 1
ATOM 758 C C . LEU A 1 95 ? 11.211 15.931 -28.317 1.00 46.75 95 LEU A C 1
ATOM 760 O O . LEU A 1 95 ? 12.412 16.173 -28.253 1.00 46.75 95 LEU A O 1
ATOM 764 N N . PHE A 1 96 ? 10.599 15.214 -27.367 1.00 52.91 96 PHE A N 1
ATOM 765 C CA . PHE A 1 96 ? 11.299 14.642 -26.205 1.00 52.91 96 PHE A CA 1
ATOM 766 C C . PHE A 1 96 ? 11.510 13.130 -26.366 1.00 52.91 96 PHE A C 1
ATOM 768 O O . PHE A 1 96 ? 11.086 12.303 -25.555 1.00 52.91 96 PHE A O 1
ATOM 775 N N . LYS A 1 97 ? 12.220 12.752 -27.434 1.00 56.53 97 LYS A N 1
ATOM 776 C CA . LYS A 1 97 ? 12.746 11.392 -27.586 1.00 56.53 97 LYS A CA 1
ATOM 777 C C . LYS A 1 97 ? 13.979 11.235 -26.711 1.00 56.53 97 LYS A C 1
ATOM 779 O O . LYS A 1 97 ? 15.100 11.543 -27.098 1.00 56.53 97 LYS A O 1
ATOM 784 N N . ILE A 1 98 ? 13.755 10.764 -25.496 1.00 60.19 98 ILE A N 1
ATOM 785 C CA . ILE A 1 98 ? 14.832 10.251 -24.655 1.00 60.19 98 ILE A CA 1
ATOM 786 C C . ILE A 1 98 ? 15.467 9.076 -25.394 1.00 60.19 98 ILE A C 1
ATOM 788 O O . ILE A 1 98 ? 14.800 8.076 -25.651 1.00 60.19 98 ILE A O 1
ATOM 792 N N . ASP A 1 99 ? 16.744 9.221 -25.743 1.00 63.62 99 ASP A N 1
ATOM 793 C CA . ASP A 1 99 ? 17.543 8.141 -26.308 1.00 63.62 99 ASP A CA 1
ATOM 794 C C . ASP A 1 99 ? 17.521 6.937 -25.344 1.00 63.62 99 ASP A C 1
ATOM 796 O O . ASP A 1 99 ? 17.977 7.072 -24.199 1.00 63.62 99 ASP A O 1
ATOM 800 N N . PRO A 1 100 ? 17.013 5.765 -25.777 1.00 60.25 100 PRO A N 1
ATOM 801 C CA . PRO A 1 100 ? 16.983 4.554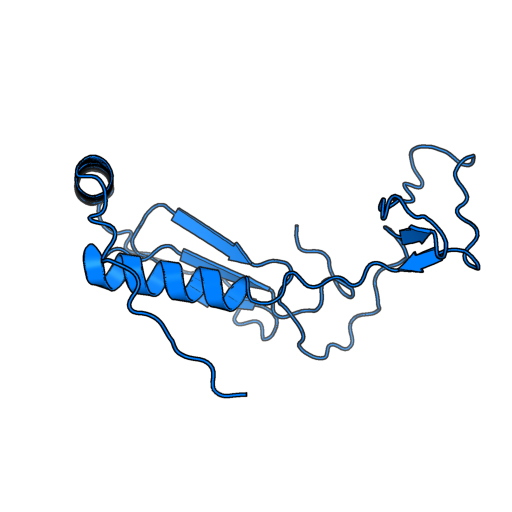 -24.964 1.00 60.25 100 PRO A CA 1
ATOM 802 C C . PRO A 1 100 ? 18.356 4.183 -24.387 1.00 60.25 100 PRO A C 1
ATOM 804 O O . PRO A 1 100 ? 18.428 3.663 -23.276 1.00 60.25 100 PRO A O 1
ATOM 807 N N . LYS A 1 101 ? 19.456 4.511 -25.086 1.00 64.31 101 LYS A N 1
ATOM 808 C CA . LYS A 1 101 ? 20.831 4.248 -24.623 1.00 64.31 101 LYS A CA 1
ATOM 809 C C . LYS A 1 101 ? 21.242 5.108 -23.430 1.00 64.31 101 LYS A C 1
ATOM 811 O O . LYS A 1 101 ? 22.151 4.743 -22.696 1.00 64.31 101 LYS A O 1
ATOM 816 N N . ASN A 1 102 ? 20.565 6.235 -23.218 1.00 65.62 102 ASN A N 1
ATOM 817 C CA . ASN A 1 102 ? 20.816 7.182 -22.134 1.00 65.62 102 ASN A CA 1
ATOM 818 C C . ASN A 1 102 ? 19.743 7.121 -21.033 1.00 65.62 102 ASN A C 1
ATOM 820 O O . ASN A 1 102 ? 19.699 7.989 -20.157 1.00 65.62 102 ASN A O 1
ATOM 824 N N . CYS A 1 103 ? 18.898 6.089 -21.055 1.00 63.88 103 CYS A N 1
ATOM 825 C CA . CYS A 1 103 ? 17.712 5.934 -20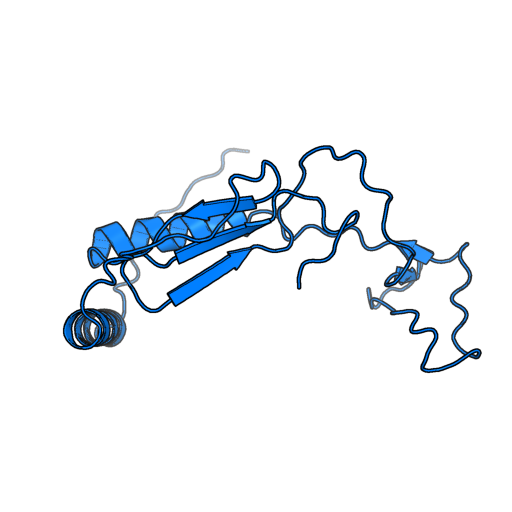.226 1.00 63.88 103 CYS A CA 1
ATOM 826 C C . CYS A 1 103 ? 17.882 4.773 -19.230 1.00 63.88 103 CYS A C 1
ATOM 828 O O . CYS A 1 103 ? 17.855 3.602 -19.599 1.00 63.88 103 CYS A O 1
ATOM 830 N N . ARG A 1 104 ? 17.987 5.088 -17.932 1.00 64.44 104 ARG A N 1
ATOM 831 C CA . ARG A 1 104 ? 17.840 4.103 -16.853 1.00 64.44 104 ARG A CA 1
ATOM 832 C C . ARG A 1 104 ? 16.390 4.095 -16.386 1.00 64.44 104 ARG A C 1
ATOM 834 O O . ARG A 1 104 ? 15.918 5.082 -15.822 1.00 64.44 104 ARG A O 1
ATOM 841 N N . ILE A 1 105 ? 15.688 2.988 -16.607 1.00 63.00 105 ILE A N 1
ATOM 842 C CA . ILE A 1 105 ? 14.294 2.837 -16.177 1.00 63.00 105 ILE A CA 1
ATOM 843 C C . ILE A 1 105 ? 14.223 2.956 -14.653 1.00 63.00 105 ILE A C 1
ATOM 845 O O . ILE A 1 105 ? 14.987 2.310 -13.927 1.00 63.00 105 ILE A O 1
ATOM 849 N N . HIS A 1 106 ? 13.314 3.797 -14.163 1.00 65.69 106 HIS A N 1
ATOM 850 C CA . HIS A 1 106 ? 13.086 3.910 -12.730 1.00 65.69 106 HIS A CA 1
ATOM 851 C C . HIS A 1 106 ? 12.174 2.771 -12.267 1.00 65.69 106 HIS A C 1
ATOM 853 O O . HIS A 1 106 ? 10.954 2.824 -12.404 1.00 65.69 106 HIS A O 1
ATOM 859 N N . HIS A 1 107 ? 12.787 1.737 -11.700 1.00 65.44 107 HIS A N 1
ATOM 860 C CA . HIS A 1 107 ? 12.101 0.624 -11.042 1.00 65.44 107 HIS A CA 1
ATOM 861 C C . HIS A 1 107 ? 11.998 0.822 -9.526 1.00 65.44 107 HIS A C 1
ATOM 863 O O . HIS A 1 107 ? 11.854 -0.155 -8.795 1.00 65.44 107 HIS A O 1
ATOM 869 N N . GLY A 1 108 ? 12.160 2.060 -9.043 1.00 70.00 108 GLY A N 1
ATOM 870 C CA . GLY A 1 108 ? 12.192 2.337 -7.613 1.00 70.00 108 GLY A CA 1
ATOM 871 C C . GLY A 1 108 ? 10.917 1.839 -6.952 1.00 70.00 108 GLY A C 1
ATOM 872 O O . GLY A 1 108 ? 9.813 2.250 -7.316 1.00 70.00 108 GLY A O 1
ATOM 873 N N . ARG A 1 109 ? 11.118 0.904 -6.029 1.00 79.81 109 ARG A N 1
ATOM 874 C CA . ARG A 1 109 ? 10.121 0.472 -5.066 1.00 79.81 109 ARG A CA 1
ATOM 875 C C . ARG A 1 109 ? 10.159 1.441 -3.902 1.00 79.81 109 ARG A C 1
ATOM 877 O O . ARG A 1 109 ? 11.250 1.821 -3.469 1.00 79.81 109 ARG A O 1
ATOM 884 N N . ASP A 1 110 ? 8.993 1.759 -3.368 1.00 87.12 110 ASP A N 1
ATOM 885 C CA . ASP A 1 110 ? 8.896 2.547 -2.144 1.00 87.12 110 ASP A CA 1
ATOM 886 C C . ASP A 1 110 ? 9.091 1.581 -0.970 1.00 87.12 110 ASP A C 1
ATOM 888 O O . ASP A 1 110 ? 8.143 1.162 -0.305 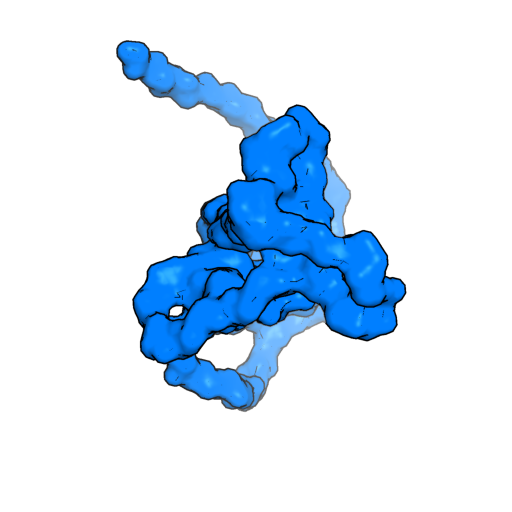1.00 87.12 110 ASP A O 1
ATOM 892 N N . GLN A 1 111 ? 10.338 1.130 -0.801 1.00 86.62 111 GLN A N 1
ATOM 893 C CA . GLN A 1 111 ? 10.701 0.097 0.167 1.00 86.62 111 GLN A CA 1
ATOM 894 C C . GLN A 1 111 ? 10.242 0.486 1.573 1.00 86.62 111 GLN A C 1
ATOM 896 O O . GLN A 1 111 ? 10.359 1.642 1.978 1.00 86.62 111 GLN A O 1
ATOM 901 N N . ASN A 1 112 ? 9.769 -0.504 2.327 1.00 92.31 112 ASN A N 1
ATOM 902 C CA . ASN A 1 112 ? 9.302 -0.369 3.708 1.00 92.31 112 ASN A CA 1
ATOM 903 C C . ASN A 1 112 ? 8.005 0.435 3.876 1.00 92.31 112 ASN A C 1
ATOM 905 O O . ASN A 1 112 ? 7.537 0.564 5.006 1.00 92.31 112 ASN A O 1
ATOM 909 N N . THR A 1 113 ? 7.367 0.928 2.808 1.00 94.81 113 THR A N 1
ATOM 910 C CA . THR A 1 113 ? 6.053 1.584 2.938 1.00 94.81 113 THR A CA 1
ATOM 911 C C . THR A 1 113 ? 4.966 0.603 3.384 1.00 94.81 113 THR A C 1
ATOM 913 O O . THR A 1 113 ? 4.071 0.996 4.132 1.00 94.81 113 THR A O 1
ATOM 916 N N . ARG A 1 114 ? 5.095 -0.697 3.063 1.00 94.06 114 ARG A N 1
ATOM 917 C CA . ARG A 1 114 ? 4.264 -1.756 3.665 1.00 94.06 114 ARG A CA 1
ATOM 918 C C . ARG A 1 114 ? 4.466 -1.832 5.172 1.00 94.06 114 ARG A C 1
ATOM 920 O O . ARG A 1 114 ? 3.491 -1.881 5.917 1.00 94.06 114 ARG A O 1
ATOM 927 N N . LEU A 1 115 ? 5.724 -1.871 5.608 1.00 94.94 115 LEU A N 1
ATOM 928 C CA . LEU A 1 115 ? 6.070 -1.966 7.025 1.00 94.94 115 LEU A CA 1
ATOM 929 C C . LEU A 1 115 ? 5.558 -0.741 7.787 1.00 94.94 115 LEU A C 1
ATOM 931 O O . LEU A 1 115 ? 4.933 -0.902 8.828 1.00 94.94 115 LEU A O 1
ATOM 935 N N . LEU A 1 116 ? 5.730 0.456 7.225 1.00 96.94 116 LEU A N 1
ATOM 936 C CA . LEU A 1 116 ? 5.223 1.697 7.800 1.00 96.94 116 LEU A CA 1
ATOM 937 C C . LEU A 1 116 ? 3.695 1.690 7.940 1.00 96.94 116 LEU A C 1
ATOM 939 O O . LEU A 1 116 ? 3.183 2.012 9.008 1.00 96.94 116 LEU A O 1
ATOM 943 N N . ALA A 1 117 ? 2.958 1.286 6.899 1.00 96.50 117 ALA A N 1
ATOM 944 C CA . ALA A 1 117 ? 1.496 1.239 6.949 1.00 96.50 117 ALA A CA 1
ATOM 945 C C . ALA A 1 117 ? 0.977 0.237 7.995 1.00 96.50 117 ALA A C 1
ATOM 947 O O . ALA A 1 117 ? 0.024 0.526 8.722 1.00 96.50 117 ALA A O 1
ATOM 948 N N . LEU A 1 118 ? 1.615 -0.933 8.098 1.00 95.56 118 LEU A N 1
ATOM 949 C CA . LEU A 1 118 ? 1.258 -1.949 9.089 1.00 95.56 118 LEU A CA 1
ATOM 950 C C . LEU A 1 118 ? 1.636 -1.526 10.514 1.00 95.56 118 LEU A C 1
ATOM 952 O O . LEU A 1 118 ? 0.853 -1.772 11.430 1.00 95.56 118 LEU A O 1
ATOM 956 N N . ALA A 1 119 ? 2.777 -0.856 10.696 1.00 96.81 119 ALA A N 1
ATOM 957 C CA . ALA A 1 119 ? 3.187 -0.296 11.980 1.00 96.81 119 ALA A CA 1
ATOM 958 C C . ALA A 1 119 ? 2.220 0.804 12.437 1.00 96.81 119 ALA A C 1
ATOM 960 O O . ALA A 1 119 ? 1.691 0.723 13.538 1.00 96.81 119 ALA A O 1
ATOM 961 N N . LEU A 1 120 ? 1.883 1.762 11.566 1.00 95.81 120 LEU A N 1
ATOM 962 C CA . LEU A 1 120 ? 0.908 2.813 11.877 1.00 95.81 120 LEU A CA 1
ATOM 963 C C . LEU A 1 120 ? -0.450 2.224 12.276 1.00 95.81 120 LEU A C 1
ATOM 965 O O . LEU A 1 120 ? -1.054 2.636 13.265 1.00 95.81 120 LEU A O 1
ATOM 969 N N . ARG A 1 121 ? -0.924 1.222 11.528 1.00 94.69 121 ARG A N 1
ATOM 970 C CA . ARG A 1 121 ? -2.151 0.499 11.868 1.00 94.69 121 ARG A CA 1
ATOM 971 C C . ARG A 1 121 ? -2.063 -0.177 13.238 1.00 94.69 121 ARG A C 1
ATOM 973 O O . ARG A 1 121 ? -3.056 -0.182 13.964 1.00 94.69 121 ARG A O 1
ATOM 980 N N . TYR A 1 122 ? -0.931 -0.804 13.551 1.00 94.75 122 TYR A N 1
ATOM 981 C CA . TYR A 1 122 ? -0.714 -1.472 14.830 1.00 94.75 122 TYR A CA 1
ATOM 982 C C . TYR A 1 122 ? -0.743 -0.466 15.985 1.00 94.75 122 TYR A C 1
ATOM 984 O O . TYR A 1 122 ? -1.521 -0.663 16.917 1.00 94.75 122 TYR A O 1
ATOM 992 N N . GLU A 1 123 ? 0.008 0.630 15.880 1.00 94.38 123 GLU A N 1
ATOM 993 C CA . GLU A 1 123 ? 0.090 1.664 16.917 1.00 94.38 123 GLU A CA 1
ATOM 994 C C . GLU A 1 123 ? -1.271 2.317 17.190 1.00 94.38 123 GLU A C 1
ATOM 996 O O . GLU A 1 123 ? -1.713 2.373 18.337 1.00 94.38 123 GLU A O 1
ATOM 1001 N N . LEU A 1 124 ? -2.015 2.702 16.144 1.00 89.88 124 LEU A N 1
ATOM 1002 C CA . LEU A 1 124 ? -3.364 3.266 16.304 1.00 89.88 124 LEU A CA 1
ATOM 1003 C C . LEU A 1 124 ? -4.326 2.299 17.011 1.00 89.88 124 LEU A C 1
ATOM 1005 O O . LEU A 1 124 ? -5.182 2.717 17.796 1.00 89.88 124 LEU A O 1
ATOM 1009 N N . ASN A 1 125 ? -4.167 0.995 16.783 1.00 90.06 125 ASN A N 1
ATOM 1010 C CA . ASN A 1 125 ? -4.978 -0.011 17.452 1.00 90.06 125 ASN A CA 1
ATOM 1011 C C . ASN A 1 125 ? -4.577 -0.206 18.919 1.00 90.06 125 ASN A C 1
ATOM 1013 O O . ASN A 1 125 ? -5.451 -0.485 19.741 1.00 90.06 125 ASN A O 1
ATOM 1017 N N . GLN A 1 126 ? -3.291 -0.082 19.257 1.00 90.44 126 GLN A N 1
ATOM 1018 C CA . GLN A 1 126 ? -2.838 -0.164 20.648 1.00 90.44 126 GLN A CA 1
ATOM 1019 C C . GLN A 1 126 ? -3.298 1.049 21.454 1.00 90.44 126 GLN A C 1
ATOM 1021 O O . GLN A 1 126 ? -3.858 0.876 22.535 1.00 90.44 126 GLN A O 1
ATOM 1026 N N . LEU A 1 127 ? -3.121 2.250 20.900 1.00 88.06 127 LEU A N 1
ATOM 1027 C CA . LEU A 1 127 ? -3.399 3.508 21.590 1.00 88.06 127 LEU A CA 1
ATOM 1028 C C . LEU A 1 127 ? -4.896 3.825 21.658 1.00 88.06 127 LEU A C 1
ATOM 1030 O O . LEU A 1 127 ? -5.394 4.228 22.705 1.00 88.06 127 LEU A O 1
ATOM 1034 N N . PHE A 1 128 ? -5.629 3.609 20.561 1.00 86.44 128 PHE A N 1
ATOM 1035 C CA . PHE A 1 128 ? -6.998 4.122 20.415 1.00 86.44 128 PHE A CA 1
ATOM 1036 C C . PHE A 1 128 ? -8.037 3.050 20.080 1.00 86.44 128 PHE A C 1
ATOM 1038 O O . PHE A 1 128 ? -9.209 3.371 19.908 1.00 86.44 128 PHE A O 1
ATOM 1045 N N . ARG A 1 129 ? -7.640 1.773 19.950 1.00 87.31 129 ARG A N 1
ATOM 1046 C CA . ARG A 1 129 ? -8.517 0.682 19.462 1.00 87.31 129 ARG A CA 1
ATOM 1047 C C . ARG A 1 129 ? -9.122 0.962 18.076 1.00 87.31 129 ARG A C 1
ATOM 1049 O O . ARG A 1 129 ? -10.119 0.353 17.683 1.00 87.31 129 ARG A O 1
ATOM 1056 N N . LEU A 1 130 ? -8.484 1.846 17.308 1.00 86.38 130 LEU A N 1
ATOM 1057 C CA . LEU A 1 130 ? -8.857 2.204 15.946 1.00 86.38 130 LEU A CA 1
ATOM 1058 C C . LEU A 1 130 ? -7.910 1.554 14.943 1.00 86.38 130 LEU A C 1
ATOM 1060 O O . LEU A 1 130 ? -6.710 1.438 15.169 1.00 86.38 130 LEU A O 1
ATOM 1064 N N . LYS A 1 131 ? -8.455 1.126 13.807 1.00 90.31 131 LYS A N 1
ATOM 1065 C CA . LYS A 1 131 ? -7.701 0.432 12.764 1.00 90.31 131 LYS A CA 1
ATOM 1066 C C . LYS A 1 131 ? -7.962 1.103 11.417 1.00 90.31 131 LYS A C 1
ATOM 1068 O O . LYS A 1 131 ? -9.077 0.973 10.921 1.00 90.31 131 LYS A O 1
ATOM 1073 N N . PRO A 1 132 ? -6.995 1.770 10.773 1.00 92.56 132 PRO A N 1
ATOM 1074 C CA . PRO A 1 132 ? -7.178 2.220 9.394 1.00 92.56 132 PRO A CA 1
ATOM 1075 C C . PRO A 1 132 ? -7.287 1.017 8.456 1.00 92.56 132 PRO A C 1
ATOM 1077 O O . PRO A 1 132 ? -6.618 0.005 8.673 1.00 92.56 132 PRO A O 1
ATOM 1080 N N . PHE A 1 133 ? -8.103 1.102 7.410 1.00 92.00 133 PHE A N 1
ATOM 1081 C CA . PHE A 1 133 ? -8.067 0.125 6.320 1.00 92.00 133 PHE A CA 1
ATOM 1082 C C . PHE A 1 133 ? -6.694 0.167 5.654 1.00 92.00 133 PHE A C 1
ATOM 1084 O O . PHE A 1 133 ? -6.124 1.243 5.504 1.00 92.00 133 PHE A O 1
ATOM 1091 N N . VAL A 1 134 ? -6.156 -0.983 5.250 1.00 93.56 134 VAL A N 1
ATOM 1092 C CA . VAL A 1 134 ? -4.870 -1.028 4.539 1.00 93.56 134 VAL A CA 1
ATOM 1093 C C . VAL A 1 134 ? -5.025 -1.834 3.263 1.00 93.56 134 VAL A C 1
ATOM 1095 O O . VAL A 1 134 ? -5.516 -2.961 3.301 1.00 93.56 134 VAL A O 1
ATOM 1098 N N . ILE A 1 135 ? -4.597 -1.252 2.146 1.00 93.25 135 ILE A N 1
ATOM 1099 C CA . ILE A 1 135 ? -4.551 -1.887 0.829 1.00 93.25 135 ILE A CA 1
ATOM 1100 C C . ILE A 1 135 ? -3.098 -1.867 0.372 1.00 93.25 135 ILE A C 1
ATOM 1102 O O . ILE A 1 135 ? -2.480 -0.806 0.292 1.00 93.25 135 ILE A O 1
ATOM 1106 N N . ILE A 1 136 ? -2.543 -3.038 0.080 1.00 92.81 136 ILE A N 1
ATOM 1107 C CA . ILE A 1 136 ? -1.145 -3.186 -0.316 1.00 92.81 136 ILE A CA 1
ATOM 1108 C C . ILE A 1 136 ? -1.091 -3.881 -1.661 1.00 92.81 136 ILE A C 1
ATOM 1110 O O . ILE A 1 136 ? -1.515 -5.028 -1.790 1.00 92.81 136 ILE A O 1
ATOM 1114 N N . ASN A 1 137 ? -0.515 -3.205 -2.649 1.00 91.81 137 ASN A N 1
ATOM 1115 C CA . ASN A 1 137 ? -0.162 -3.841 -3.902 1.00 91.81 137 ASN A CA 1
ATOM 1116 C C . ASN A 1 137 ? 1.074 -4.722 -3.700 1.00 91.81 137 ASN A C 1
ATOM 1118 O O . ASN A 1 137 ? 2.124 -4.267 -3.241 1.00 91.81 137 ASN A O 1
ATOM 1122 N N . ARG A 1 138 ? 0.950 -5.994 -4.066 1.00 90.19 138 ARG A N 1
ATOM 1123 C CA . ARG A 1 138 ? 2.031 -6.974 -3.997 1.00 90.19 138 ARG A CA 1
ATOM 1124 C C . ARG A 1 138 ? 2.794 -7.101 -5.305 1.00 90.19 138 ARG A C 1
ATOM 1126 O O . ARG A 1 138 ? 3.904 -7.628 -5.277 1.00 90.19 138 ARG A O 1
ATOM 1133 N N . LEU A 1 139 ? 2.254 -6.614 -6.422 1.00 89.62 139 LEU A N 1
ATOM 1134 C CA . LEU A 1 139 ? 2.948 -6.604 -7.708 1.00 89.62 139 LEU A CA 1
ATOM 1135 C C . LEU A 1 139 ? 4.027 -5.528 -7.741 1.00 89.62 139 LEU A C 1
ATOM 1137 O O . LEU A 1 139 ? 3.851 -4.425 -7.228 1.00 89.62 139 LEU A O 1
ATOM 1141 N N . GLU A 1 140 ? 5.137 -5.821 -8.414 1.00 87.88 140 GLU A N 1
ATOM 1142 C CA . GLU A 1 140 ? 6.097 -4.772 -8.732 1.00 87.88 140 GLU A CA 1
ATOM 1143 C C . GLU A 1 140 ? 5.437 -3.680 -9.574 1.00 87.88 140 GLU A C 1
ATOM 1145 O O . GLU A 1 140 ? 4.816 -3.957 -10.604 1.00 87.88 140 GLU A O 1
ATOM 1150 N N . ARG A 1 141 ? 5.708 -2.424 -9.213 1.00 85.00 141 ARG A N 1
ATOM 1151 C CA . ARG A 1 141 ? 5.332 -1.225 -9.977 1.00 85.00 141 ARG A CA 1
ATOM 1152 C C . ARG A 1 141 ? 5.672 -1.328 -11.470 1.00 85.00 141 ARG A C 1
ATOM 1154 O O . ARG A 1 141 ? 5.057 -0.699 -12.329 1.00 85.00 141 ARG A O 1
ATOM 1161 N N . THR A 1 142 ? 6.726 -2.076 -11.791 1.00 79.75 142 THR A N 1
ATOM 1162 C CA . THR A 1 142 ? 7.244 -2.280 -13.151 1.00 79.75 142 THR A CA 1
ATOM 1163 C C . THR A 1 142 ? 6.319 -3.126 -14.024 1.00 79.75 142 THR A C 1
ATOM 1165 O O . THR A 1 142 ? 6.430 -3.061 -15.244 1.00 79.75 142 THR A O 1
ATOM 1168 N N . LYS A 1 143 ? 5.419 -3.905 -13.416 1.00 83.50 143 LYS A N 1
ATOM 1169 C CA . LYS A 1 143 ? 4.374 -4.681 -14.087 1.00 83.50 143 LYS A CA 1
ATOM 1170 C C . LYS A 1 143 ? 3.135 -3.817 -14.288 1.00 83.50 143 LYS A C 1
ATOM 1172 O O . LYS A 1 143 ? 2.702 -3.628 -15.417 1.00 83.50 143 LYS A O 1
ATOM 1177 N N . VAL A 1 144 ? 2.634 -3.239 -13.197 1.00 81.06 144 VAL A N 1
ATOM 1178 C CA . VAL A 1 144 ? 1.488 -2.323 -13.172 1.00 81.06 144 VAL A CA 1
ATOM 1179 C C . VAL A 1 144 ? 1.758 -1.245 -12.126 1.00 81.06 144 VAL A C 1
ATOM 1181 O O . VAL A 1 144 ? 2.171 -1.554 -11.010 1.00 81.06 144 VAL A O 1
ATOM 1184 N N . ASP A 1 145 ? 1.555 0.014 -12.502 1.00 83.94 145 ASP A N 1
ATOM 1185 C CA . ASP A 1 145 ? 1.634 1.159 -11.594 1.00 83.94 145 ASP A CA 1
ATOM 1186 C C . ASP A 1 145 ? 0.214 1.452 -11.088 1.00 83.94 145 ASP A C 1
ATOM 1188 O O . ASP A 1 145 ? -0.644 1.816 -11.885 1.00 83.94 145 ASP A O 1
ATOM 1192 N N . MET A 1 146 ? -0.058 1.184 -9.807 1.00 83.25 146 MET A N 1
ATOM 1193 C CA . MET A 1 146 ? -1.408 1.263 -9.211 1.00 83.25 146 MET A CA 1
ATOM 1194 C C . MET A 1 146 ? -1.733 2.650 -8.630 1.00 83.25 146 MET A C 1
ATOM 1196 O O . MET A 1 146 ? -2.738 2.802 -7.936 1.00 83.25 146 MET A O 1
ATOM 1200 N N . ASN A 1 147 ? -0.860 3.631 -8.861 1.00 84.25 147 ASN A N 1
ATOM 1201 C CA . ASN A 1 147 ? -0.966 5.001 -8.370 1.00 84.25 147 ASN A CA 1
ATOM 1202 C C . ASN A 1 147 ? -1.068 5.985 -9.529 1.00 84.25 147 ASN A C 1
ATOM 1204 O O . ASN A 1 147 ? -1.885 6.918 -9.416 1.00 84.25 147 ASN A O 1
#